Protein AF-V4UHL8-F1 (afdb_monomer_lite)

Sequence (80 aa):
MQMLAVFNDTEDFMAKLTECLDPNLTRYHKDSMLQMALLSKDCVDENWQRRPDMSNAAIRLSHILISSKEWEKMECCHNL

Secondary structure (DSSP, 8-state):
-HHHHHTT-TTTHHHHHHHTS-TT-----HHHHHHHHHHHHHHT-SSGGGSPPHHHHHHHHHHHHHHHHHHHHHHHHHT-

Radius of gyration: 14.38 Å; chains: 1; bounding box: 34×30×33 Å

pLDDT: mean 84.94, std 14.21, range [48.72, 98.38]

Foldseek 3Di:
DQLLVLVPDDPCSQVSLVVVDDPPCPDWDSVLSVLVSVLVCQCPPPPPVSRDDPVVSVVSVVVSVVVRVVVVVVVVVVVD

InterPro domains:
  IPR044812 LysM domain receptor kinase CERK1/LYK3-like [PTHR46204] (5-75)

Structure (mmCIF, N/CA/C/O backbone):
data_AF-V4UHL8-F1
#
_entry.id   AF-V4UHL8-F1
#
loop_
_atom_site.group_PDB
_atom_site.id
_atom_site.type_symbol
_atom_site.label_atom_id
_atom_site.label_alt_id
_atom_site.label_comp_id
_atom_site.label_asym_id
_atom_site.label_entity_id
_atom_site.label_seq_id
_atom_site.pdbx_PDB_ins_code
_atom_site.Cartn_x
_atom_site.Cartn_y
_atom_site.Cartn_z
_atom_site.occupancy
_atom_site.B_iso_or_equiv
_atom_site.auth_seq_id
_atom_site.auth_comp_id
_atom_site.auth_asym_id
_atom_site.auth_atom_id
_atom_site.pdbx_PDB_model_num
ATOM 1 N N . MET A 1 1 ? -11.221 -7.180 6.029 1.00 48.84 1 MET A N 1
ATOM 2 C CA . MET A 1 1 ? -10.188 -6.237 6.515 1.00 48.84 1 MET A CA 1
ATOM 3 C C . MET A 1 1 ? -8.921 -7.005 6.926 1.00 48.84 1 MET A C 1
ATOM 5 O O . MET A 1 1 ? -8.510 -6.954 8.073 1.00 48.84 1 MET A O 1
ATOM 9 N N . GLN A 1 2 ? -8.317 -7.779 6.013 1.00 54.28 2 GLN A N 1
ATOM 10 C CA . GLN A 1 2 ? -7.228 -8.713 6.363 1.00 54.28 2 GLN A CA 1
ATOM 11 C C . GLN A 1 2 ? -5.869 -8.010 6.549 1.00 54.28 2 GLN A C 1
ATOM 13 O O . GLN A 1 2 ? -5.142 -8.353 7.471 1.00 54.28 2 GLN A O 1
ATOM 18 N N . MET A 1 3 ? -5.578 -6.953 5.779 1.00 58.47 3 MET A N 1
ATOM 19 C CA . MET A 1 3 ? -4.297 -6.227 5.842 1.00 58.47 3 MET A CA 1
ATOM 20 C C . MET A 1 3 ? -4.010 -5.547 7.191 1.00 58.47 3 MET A C 1
ATOM 22 O O . MET A 1 3 ? -2.862 -5.491 7.609 1.00 58.47 3 MET A O 1
ATOM 26 N N . LEU A 1 4 ? -5.026 -5.042 7.899 1.00 58.75 4 LEU A N 1
ATOM 27 C CA . LEU A 1 4 ? -4.812 -4.335 9.171 1.00 58.75 4 LEU A CA 1
ATOM 28 C C . LEU A 1 4 ? -4.359 -5.265 10.303 1.00 58.75 4 LEU A C 1
ATOM 30 O O . LEU A 1 4 ? -3.564 -4.851 11.142 1.00 58.75 4 LEU A O 1
ATOM 34 N N . ALA A 1 5 ? -4.811 -6.522 10.292 1.00 60.91 5 ALA A N 1
ATOM 35 C CA . ALA A 1 5 ? -4.392 -7.527 11.266 1.00 60.91 5 ALA A CA 1
ATOM 36 C C . ALA A 1 5 ? -2.915 -7.922 11.100 1.00 60.91 5 ALA A C 1
ATOM 38 O O . ALA A 1 5 ? -2.276 -8.303 12.076 1.00 60.91 5 ALA A O 1
ATOM 39 N N . VAL A 1 6 ? -2.365 -7.780 9.888 1.00 60.72 6 VAL A N 1
ATOM 40 C CA . VAL A 1 6 ? -0.967 -8.110 9.578 1.00 60.72 6 VAL A CA 1
ATOM 41 C C . VAL A 1 6 ? -0.007 -7.257 10.410 1.00 60.72 6 VAL A C 1
ATOM 43 O O . VAL A 1 6 ? 0.945 -7.790 10.963 1.00 60.72 6 VAL A O 1
ATOM 46 N N . PHE A 1 7 ? -0.303 -5.964 10.596 1.00 62.47 7 PHE A N 1
ATOM 47 C CA . PHE A 1 7 ? 0.558 -4.992 11.293 1.00 62.47 7 PHE A CA 1
ATOM 48 C C . PHE A 1 7 ? 0.643 -5.137 12.820 1.00 62.47 7 PHE A C 1
ATOM 50 O O . PHE A 1 7 ? 1.375 -4.366 13.440 1.00 62.47 7 PHE A O 1
ATOM 57 N N . ASN A 1 8 ? -0.104 -6.060 13.429 1.00 63.00 8 ASN A N 1
ATOM 58 C CA . ASN A 1 8 ? -0.134 -6.220 14.886 1.00 63.00 8 ASN A CA 1
ATOM 59 C C . ASN A 1 8 ? 0.898 -7.233 15.416 1.00 63.00 8 ASN A C 1
ATOM 61 O O . ASN A 1 8 ? 1.185 -7.201 16.609 1.00 63.00 8 ASN A O 1
ATOM 65 N N . ASP A 1 9 ? 1.486 -8.070 14.551 1.00 61.62 9 ASP A N 1
ATOM 66 C CA . ASP A 1 9 ? 2.508 -9.057 14.928 1.00 61.62 9 ASP A CA 1
ATOM 67 C C . ASP A 1 9 ? 3.883 -8.666 14.367 1.00 61.62 9 ASP A C 1
ATOM 69 O O . ASP A 1 9 ? 4.111 -8.692 13.158 1.00 61.62 9 ASP A O 1
ATOM 73 N N . THR A 1 10 ? 4.821 -8.306 15.246 1.00 59.66 10 THR A N 1
ATOM 74 C CA . THR A 1 10 ? 6.134 -7.751 14.865 1.00 59.66 10 THR A CA 1
ATOM 75 C C . THR A 1 10 ? 7.131 -8.762 14.300 1.00 59.66 10 THR A C 1
ATOM 77 O O . THR A 1 10 ? 7.999 -8.357 13.533 1.00 59.66 10 THR A O 1
ATOM 80 N N . GLU A 1 11 ? 7.034 -10.051 14.641 1.00 63.31 11 GLU A N 1
ATOM 81 C CA . GLU A 1 11 ? 8.012 -11.058 14.183 1.00 63.31 11 GLU A CA 1
ATOM 82 C C . GLU A 1 11 ? 7.704 -11.645 12.796 1.00 63.31 11 GLU A C 1
ATOM 84 O O . GLU A 1 11 ? 8.621 -12.131 12.141 1.00 63.31 11 GLU A O 1
ATOM 89 N N . ASP A 1 12 ? 6.461 -11.541 12.306 1.00 73.31 12 ASP A N 1
ATOM 90 C CA . ASP A 1 12 ? 6.032 -12.211 11.061 1.00 73.31 12 ASP A CA 1
ATOM 91 C C . ASP A 1 12 ? 5.275 -11.299 10.078 1.00 73.31 12 ASP A C 1
ATOM 93 O O . ASP A 1 12 ? 4.657 -11.737 9.104 1.00 73.31 12 ASP A O 1
ATOM 97 N N . PHE A 1 13 ? 5.335 -9.988 10.321 1.00 77.88 13 PHE A N 1
ATOM 98 C CA . PHE A 1 13 ? 4.653 -8.971 9.525 1.00 77.88 13 PHE A CA 1
ATOM 99 C C . PHE A 1 13 ? 4.910 -9.121 8.014 1.00 77.88 13 PHE A C 1
ATOM 101 O O . PHE A 1 13 ? 3.989 -9.049 7.203 1.00 77.88 13 PHE A O 1
ATOM 108 N N . MET A 1 14 ? 6.167 -9.353 7.627 1.00 79.75 14 MET A N 1
ATOM 109 C CA . MET A 1 14 ? 6.563 -9.429 6.219 1.00 79.75 14 MET A CA 1
ATOM 110 C C . MET A 1 14 ? 6.070 -10.703 5.523 1.00 79.75 14 MET A C 1
ATOM 112 O O . MET A 1 14 ? 5.737 -10.645 4.337 1.00 79.75 14 MET A O 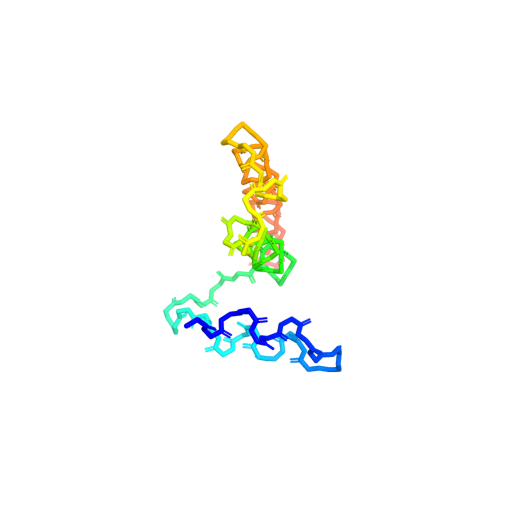1
ATOM 116 N N . ALA A 1 15 ? 6.002 -11.840 6.225 1.00 83.06 15 ALA A N 1
ATOM 117 C CA . ALA A 1 15 ? 5.483 -13.076 5.641 1.00 83.06 15 ALA A CA 1
ATOM 118 C C . ALA A 1 15 ? 3.974 -12.958 5.412 1.00 83.06 15 ALA A C 1
ATOM 120 O O . ALA A 1 15 ? 3.505 -13.134 4.290 1.00 83.06 15 ALA A O 1
ATOM 121 N N . LYS A 1 16 ? 3.237 -12.501 6.430 1.00 84.25 16 LYS A N 1
ATOM 122 C CA . LYS A 1 16 ? 1.797 -12.215 6.338 1.00 84.25 16 LYS A CA 1
ATOM 123 C C . LYS A 1 16 ? 1.463 -11.167 5.276 1.00 84.25 16 LYS A C 1
ATOM 125 O O . LYS A 1 16 ? 0.429 -11.251 4.618 1.00 84.25 16 LYS A O 1
ATOM 130 N N . LEU A 1 17 ? 2.331 -10.171 5.081 1.00 85.31 17 LEU A N 1
ATOM 131 C CA . LEU A 1 17 ? 2.141 -9.176 4.025 1.00 85.31 17 LEU A CA 1
ATOM 132 C C . LEU A 1 17 ? 2.299 -9.804 2.636 1.00 85.31 17 LEU A C 1
ATOM 134 O O . LEU A 1 17 ? 1.555 -9.460 1.722 1.00 85.31 17 LEU A O 1
ATOM 138 N N . THR A 1 18 ? 3.222 -10.756 2.500 1.00 85.62 18 THR A N 1
ATOM 139 C CA . THR A 1 18 ? 3.435 -11.504 1.256 1.00 85.62 18 THR A CA 1
ATOM 140 C C . THR A 1 18 ? 2.224 -12.383 0.918 1.00 85.62 18 THR A C 1
ATOM 142 O O . THR A 1 18 ? 1.853 -12.473 -0.247 1.00 85.62 18 THR A O 1
ATOM 145 N N . GLU A 1 19 ? 1.540 -12.953 1.917 1.00 88.06 19 GLU A N 1
ATOM 146 C CA . GLU A 1 19 ? 0.284 -13.705 1.726 1.00 88.06 19 GLU A CA 1
ATOM 147 C C . GLU A 1 19 ? -0.873 -12.842 1.194 1.00 88.06 19 GLU A C 1
ATOM 149 O O . GLU A 1 19 ? -1.819 -13.363 0.606 1.00 88.06 19 GLU A O 1
ATOM 154 N N . CYS A 1 20 ? -0.808 -11.522 1.388 1.00 86.69 20 CYS A N 1
ATOM 155 C CA . CYS A 1 20 ? -1.824 -10.581 0.916 1.00 86.69 20 CYS A CA 1
ATOM 156 C C . CYS A 1 20 ? -1.591 -10.102 -0.526 1.00 86.69 20 CYS A C 1
ATO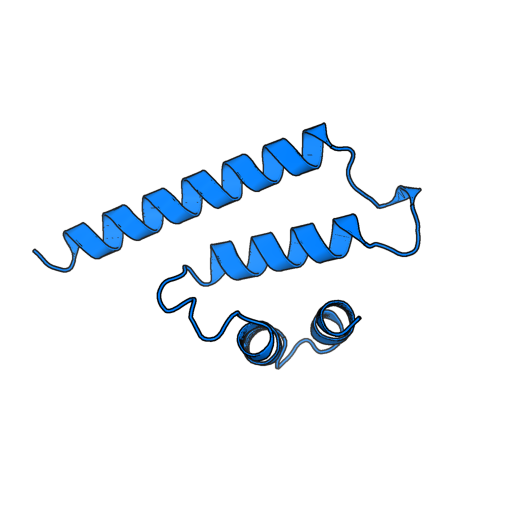M 158 O O . CYS A 1 20 ? -2.400 -9.324 -1.039 1.00 86.69 20 CYS A O 1
ATOM 160 N N . LEU A 1 21 ? -0.484 -10.493 -1.162 1.00 89.19 21 LEU A N 1
ATOM 161 C CA . LEU A 1 21 ? -0.159 -10.054 -2.515 1.00 89.19 21 LEU A CA 1
ATOM 162 C C . LEU A 1 21 ? -0.997 -10.776 -3.563 1.00 89.19 21 LEU A C 1
ATOM 164 O O . LEU A 1 21 ? -1.373 -11.936 -3.405 1.00 89.19 21 LEU A O 1
ATOM 168 N N . ASP A 1 22 ? -1.242 -10.080 -4.672 1.00 90.38 22 ASP A N 1
ATOM 169 C CA . ASP A 1 22 ? -1.777 -10.716 -5.870 1.00 90.38 22 ASP A CA 1
ATOM 170 C C . ASP A 1 22 ? -0.808 -11.832 -6.306 1.00 90.38 22 ASP A C 1
ATOM 172 O O . ASP A 1 22 ? 0.370 -11.540 -6.537 1.00 90.38 22 ASP A O 1
ATOM 176 N N . PRO A 1 23 ? -1.262 -13.090 -6.453 1.00 89.69 23 PRO A N 1
ATOM 177 C CA . PRO A 1 23 ? -0.413 -14.189 -6.912 1.00 89.69 23 PRO A CA 1
ATOM 178 C C . PRO A 1 23 ? 0.250 -13.940 -8.276 1.00 89.69 23 PRO A C 1
ATOM 180 O O . PRO A 1 23 ? 1.263 -14.559 -8.595 1.00 89.69 23 PRO A O 1
ATOM 183 N N . ASN A 1 24 ? -0.306 -13.036 -9.089 1.00 92.44 24 ASN A N 1
ATOM 184 C CA . ASN A 1 24 ? 0.254 -12.638 -10.379 1.00 92.44 24 ASN A CA 1
ATOM 185 C C . ASN A 1 24 ? 1.340 -11.554 -10.258 1.00 92.44 24 ASN A C 1
ATOM 187 O O . ASN A 1 24 ? 2.037 -11.280 -11.240 1.00 92.44 24 ASN A O 1
ATOM 191 N N . LEU A 1 25 ? 1.521 -10.939 -9.084 1.00 89.69 25 LEU A N 1
ATOM 192 C CA . LEU A 1 25 ? 2.584 -9.969 -8.826 1.00 89.69 25 LEU A CA 1
ATOM 193 C C . LEU A 1 25 ? 3.914 -10.700 -8.593 1.00 89.69 25 LEU A C 1
ATOM 195 O O . LEU A 1 25 ? 4.374 -10.895 -7.473 1.00 89.69 25 LEU A O 1
ATOM 199 N N . THR A 1 26 ? 4.541 -11.113 -9.690 1.00 85.88 26 THR A N 1
ATOM 200 C CA . THR A 1 26 ? 5.763 -11.936 -9.676 1.00 85.88 26 THR A CA 1
ATOM 201 C C . THR A 1 26 ? 7.053 -11.142 -9.475 1.00 85.88 26 THR A C 1
ATOM 203 O O . THR A 1 26 ? 8.092 -11.728 -9.177 1.00 85.88 26 THR A O 1
ATOM 206 N N . ARG A 1 27 ? 7.012 -9.816 -9.649 1.00 86.88 27 ARG A N 1
ATOM 207 C CA . ARG A 1 27 ? 8.164 -8.918 -9.506 1.00 86.88 27 ARG A CA 1
ATOM 208 C C . ARG A 1 27 ? 7.773 -7.693 -8.704 1.00 86.88 27 ARG A C 1
ATOM 210 O O . ARG A 1 27 ? 6.884 -6.949 -9.109 1.00 86.88 27 ARG A O 1
ATOM 217 N N . TYR A 1 28 ? 8.439 -7.495 -7.577 1.00 87.88 28 TYR A N 1
ATOM 218 C CA . TYR A 1 28 ? 8.257 -6.327 -6.730 1.00 87.88 28 TYR A CA 1
ATOM 219 C C . TYR A 1 28 ? 9.448 -6.175 -5.787 1.00 87.88 28 TYR A C 1
ATOM 221 O O . TYR A 1 28 ? 10.050 -7.155 -5.345 1.00 87.88 28 TYR A O 1
ATOM 229 N N . HIS A 1 29 ? 9.746 -4.932 -5.422 1.00 90.44 29 HIS A N 1
ATOM 230 C CA . HIS A 1 29 ? 10.709 -4.650 -4.371 1.00 90.44 29 HIS A CA 1
ATOM 231 C C . HIS A 1 29 ? 10.042 -4.744 -2.992 1.00 90.44 29 HIS A C 1
ATOM 233 O O . HIS A 1 29 ? 8.955 -4.195 -2.783 1.00 90.44 29 HIS A O 1
ATOM 239 N N . LYS A 1 30 ? 10.698 -5.404 -2.027 1.00 88.69 30 LYS A N 1
ATOM 240 C CA . LYS A 1 30 ? 10.156 -5.590 -0.668 1.00 88.69 30 LYS A CA 1
ATOM 241 C C . LYS A 1 30 ? 9.857 -4.266 0.032 1.00 88.69 30 LYS A C 1
ATOM 243 O O . LYS A 1 30 ? 8.824 -4.161 0.690 1.00 88.69 30 LYS A O 1
ATOM 248 N N . ASP A 1 31 ? 10.697 -3.250 -0.156 1.00 89.31 31 ASP A N 1
ATOM 249 C CA . ASP A 1 31 ? 10.460 -1.947 0.471 1.00 89.31 31 ASP A CA 1
ATOM 250 C C . ASP A 1 31 ? 9.293 -1.216 -0.187 1.00 89.31 31 ASP A C 1
ATOM 252 O O . ASP A 1 31 ? 8.474 -0.622 0.509 1.00 89.31 31 ASP A O 1
ATOM 256 N N . SER A 1 32 ? 9.155 -1.303 -1.515 1.00 91.31 32 SER A N 1
ATOM 257 C CA . SER A 1 32 ? 8.008 -0.720 -2.221 1.00 91.31 32 SER A CA 1
ATOM 258 C C . SER A 1 32 ? 6.701 -1.369 -1.767 1.00 91.31 32 SER A C 1
ATOM 260 O O . SER A 1 32 ? 5.729 -0.663 -1.504 1.00 91.31 32 SER A O 1
ATOM 262 N N . MET A 1 33 ? 6.694 -2.694 -1.588 1.00 90.69 33 MET A N 1
ATOM 263 C CA . MET A 1 33 ? 5.575 -3.429 -0.996 1.00 90.69 33 MET A CA 1
ATOM 264 C C . MET A 1 33 ? 5.267 -2.938 0.426 1.00 90.69 33 MET A C 1
ATOM 266 O O . MET A 1 33 ? 4.119 -2.606 0.720 1.00 90.69 33 MET A O 1
ATOM 270 N N . LEU A 1 34 ? 6.275 -2.863 1.300 1.00 91.12 34 LEU A N 1
ATOM 271 C CA . LEU A 1 34 ? 6.116 -2.409 2.684 1.00 91.12 34 LEU A CA 1
ATOM 272 C C . LEU A 1 34 ? 5.545 -0.986 2.752 1.00 91.12 34 LEU A C 1
ATOM 274 O O . LEU A 1 34 ? 4.589 -0.733 3.483 1.00 91.12 34 LEU A O 1
ATOM 278 N N . GLN A 1 35 ? 6.099 -0.058 1.974 1.00 93.69 35 GLN A N 1
ATOM 279 C CA . GLN A 1 35 ? 5.643 1.332 1.932 1.00 93.69 35 GLN A CA 1
ATOM 280 C C . GLN A 1 35 ? 4.210 1.445 1.413 1.00 93.69 35 GLN A C 1
ATOM 282 O O . GLN A 1 35 ? 3.423 2.235 1.939 1.00 93.69 35 GLN A O 1
ATOM 287 N N . MET A 1 36 ? 3.849 0.627 0.424 1.00 94.75 36 MET A N 1
ATOM 288 C CA . MET A 1 36 ? 2.492 0.594 -0.106 1.00 94.75 36 MET A CA 1
ATOM 289 C C . MET A 1 36 ? 1.497 0.036 0.916 1.00 94.75 36 MET A C 1
ATOM 291 O O . MET A 1 36 ? 0.407 0.584 1.087 1.00 94.75 36 MET A O 1
ATOM 295 N N . ALA A 1 37 ? 1.903 -0.984 1.671 1.00 93.00 37 ALA A N 1
ATOM 296 C CA . ALA A 1 37 ? 1.125 -1.525 2.775 1.00 93.00 37 ALA A CA 1
ATOM 297 C C . ALA A 1 37 ? 0.917 -0.478 3.884 1.00 93.00 37 ALA A C 1
ATOM 299 O O . ALA A 1 37 ? -0.213 -0.270 4.325 1.00 93.00 37 ALA A O 1
ATOM 300 N N . LEU A 1 38 ? 1.974 0.232 4.293 1.00 93.31 38 LEU A N 1
ATOM 301 C CA . LEU A 1 38 ? 1.892 1.305 5.290 1.00 93.31 38 LEU A CA 1
ATOM 302 C C . LEU A 1 38 ? 0.981 2.448 4.827 1.00 93.31 38 LEU A C 1
ATOM 304 O O . LEU A 1 38 ? 0.138 2.906 5.591 1.00 93.31 38 LEU A O 1
ATOM 308 N N . LEU A 1 39 ? 1.090 2.875 3.565 1.00 95.94 39 LEU A N 1
ATOM 309 C CA . LEU A 1 39 ? 0.181 3.878 3.005 1.00 95.94 39 LEU A CA 1
ATOM 310 C C . LEU A 1 39 ? -1.268 3.390 3.023 1.00 95.94 39 LEU A C 1
ATOM 312 O O . LEU A 1 39 ? -2.157 4.137 3.423 1.00 95.94 39 LEU A O 1
ATOM 316 N N . SER A 1 40 ? -1.507 2.138 2.629 1.00 94.12 40 SER A N 1
ATOM 317 C CA . SER A 1 40 ? -2.853 1.568 2.639 1.00 94.12 40 SER A CA 1
ATOM 318 C C . SER A 1 40 ? -3.448 1.544 4.048 1.00 94.12 40 SER A C 1
ATOM 320 O O . SER A 1 40 ? -4.593 1.959 4.208 1.00 94.12 40 SER A O 1
ATOM 322 N N . LYS A 1 41 ? -2.653 1.165 5.064 1.00 92.69 41 LYS A N 1
ATOM 323 C CA . LYS A 1 41 ? -3.025 1.176 6.485 1.00 92.69 41 LYS A CA 1
ATOM 324 C C . LYS A 1 41 ? -3.471 2.566 6.926 1.00 92.69 41 LYS A C 1
ATOM 326 O O . LYS A 1 41 ? -4.549 2.697 7.497 1.00 92.69 41 LYS A O 1
ATOM 331 N N . ASP A 1 42 ? -2.670 3.585 6.626 1.00 94.81 42 ASP A N 1
ATOM 332 C CA . ASP A 1 42 ? -2.961 4.964 7.025 1.00 94.81 42 ASP A CA 1
ATOM 333 C C . ASP A 1 42 ? -4.225 5.498 6.328 1.00 94.81 42 ASP A C 1
ATOM 335 O O . ASP A 1 42 ? -5.037 6.188 6.942 1.00 94.81 42 ASP A O 1
ATOM 339 N N . CYS A 1 43 ? -4.441 5.147 5.055 1.00 96.75 43 CYS A N 1
ATOM 340 C CA . CYS A 1 43 ? -5.628 5.549 4.294 1.00 96.75 43 CYS A CA 1
ATOM 341 C C . CYS A 1 43 ? -6.942 4.976 4.850 1.00 96.75 43 CYS A C 1
ATOM 343 O O . CYS A 1 43 ? -7.996 5.586 4.655 1.00 96.75 43 CYS A O 1
ATOM 345 N N . VAL A 1 44 ? -6.898 3.826 5.529 1.00 94.19 44 VAL A N 1
ATOM 346 C CA . VAL A 1 44 ? -8.083 3.151 6.089 1.00 94.19 44 VAL A CA 1
ATOM 347 C C . VAL A 1 44 ? -8.139 3.187 7.619 1.00 94.19 44 VAL A C 1
ATOM 349 O O . VAL A 1 44 ? -8.888 2.412 8.206 1.00 94.19 44 VAL A O 1
ATOM 352 N N . ASP A 1 45 ? -7.380 4.074 8.274 1.00 94.25 45 ASP A N 1
ATOM 353 C CA . ASP A 1 45 ? -7.415 4.211 9.737 1.00 94.25 45 ASP A CA 1
ATOM 354 C C . ASP A 1 45 ? -8.851 4.506 10.216 1.00 94.25 45 ASP A C 1
ATOM 356 O O . ASP A 1 45 ? -9.578 5.311 9.621 1.00 94.25 45 ASP A O 1
ATOM 360 N N . GLU A 1 46 ? -9.280 3.844 11.290 1.00 93.88 46 GLU A N 1
ATOM 361 C CA . GLU A 1 46 ? -10.608 4.035 11.886 1.00 93.88 46 GLU A CA 1
ATOM 362 C C . GLU A 1 46 ? -10.814 5.486 12.348 1.00 93.88 46 GLU A C 1
ATOM 364 O O . GLU A 1 46 ? -11.907 6.047 12.238 1.00 93.88 46 GLU A O 1
ATOM 369 N N . ASN A 1 47 ? -9.744 6.139 12.805 1.00 95.00 47 ASN A N 1
ATOM 370 C CA . ASN A 1 47 ? -9.744 7.560 13.094 1.00 95.00 47 ASN A CA 1
ATOM 371 C C . ASN A 1 47 ? -9.486 8.366 11.814 1.00 95.00 47 ASN A C 1
ATOM 373 O O . ASN A 1 47 ? -8.351 8.510 11.358 1.00 95.00 47 ASN A O 1
ATOM 377 N N . TRP A 1 48 ? -10.543 8.987 11.285 1.00 94.50 48 TRP A N 1
ATOM 378 C CA . TRP A 1 48 ? -10.477 9.819 10.080 1.00 94.50 48 TRP A CA 1
ATOM 379 C C . TRP A 1 48 ? -9.448 10.960 10.156 1.00 94.50 48 TRP A C 1
ATOM 381 O O . TRP A 1 48 ? -8.929 11.357 9.119 1.00 94.50 48 TRP A O 1
ATOM 391 N N . GLN A 1 49 ? -9.112 11.458 11.352 1.00 96.38 49 GLN A N 1
ATOM 392 C CA . GLN A 1 49 ? -8.112 12.521 11.536 1.00 96.38 49 GLN A CA 1
ATOM 393 C C . GLN A 1 49 ? -6.673 12.044 11.299 1.00 96.38 49 GLN A C 1
ATOM 395 O O . GLN A 1 49 ? -5.784 12.866 11.101 1.00 96.38 49 GLN A O 1
ATOM 400 N N . ARG A 1 50 ? -6.427 10.728 11.352 1.00 95.56 50 ARG A N 1
ATOM 401 C CA . ARG A 1 50 ? -5.114 10.125 11.074 1.00 95.56 50 ARG A CA 1
ATOM 402 C C . ARG A 1 50 ? -4.917 9.792 9.601 1.00 95.56 50 ARG A C 1
ATOM 404 O O . ARG A 1 50 ? -3.787 9.544 9.189 1.00 95.56 50 ARG A O 1
ATOM 411 N N . ARG A 1 51 ? -5.995 9.787 8.813 1.00 97.62 51 ARG A N 1
ATOM 412 C CA . ARG A 1 51 ? -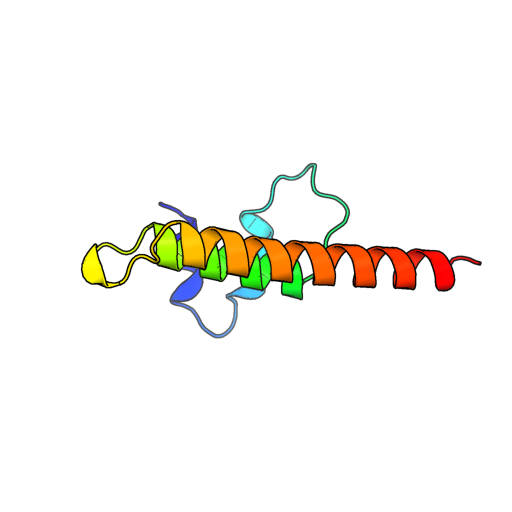5.916 9.512 7.379 1.00 97.62 51 ARG A CA 1
ATOM 413 C C . ARG A 1 51 ? -5.158 10.644 6.684 1.00 97.62 51 ARG A C 1
ATOM 415 O O . ARG A 1 51 ? -5.401 11.812 6.993 1.00 97.62 51 ARG A O 1
ATOM 422 N N . PRO A 1 52 ? -4.258 10.332 5.741 1.00 97.88 52 PRO A N 1
ATOM 423 C CA . PRO A 1 52 ? -3.608 11.360 4.949 1.00 97.88 52 PRO A CA 1
ATOM 424 C C . PRO A 1 52 ? -4.638 12.073 4.066 1.00 97.88 52 PRO A C 1
ATOM 426 O O . PRO A 1 52 ? -5.566 11.447 3.549 1.00 97.88 52 PRO A O 1
ATOM 429 N N . ASP A 1 53 ? -4.445 13.372 3.835 1.00 97.88 5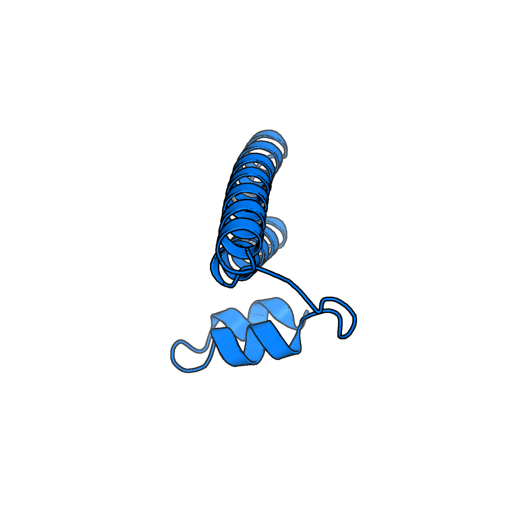3 ASP A N 1
ATOM 430 C CA . ASP A 1 53 ? -5.116 14.023 2.715 1.00 97.88 53 ASP A CA 1
ATOM 431 C C . ASP A 1 53 ? -4.612 13.451 1.375 1.00 97.88 53 ASP A C 1
ATOM 433 O O . ASP A 1 53 ? -3.561 12.799 1.287 1.00 97.88 53 ASP A O 1
ATOM 437 N N . MET A 1 54 ? -5.372 13.695 0.307 1.00 97.75 54 MET A N 1
ATOM 438 C CA . MET A 1 54 ? -5.046 13.146 -1.011 1.00 97.75 54 MET A CA 1
ATOM 439 C C . MET A 1 54 ? -3.721 13.673 -1.575 1.00 97.75 54 MET A C 1
ATOM 441 O O . MET A 1 54 ? -3.082 12.970 -2.358 1.00 97.75 54 MET A O 1
ATOM 445 N N . SER A 1 55 ? -3.277 14.863 -1.166 1.00 98.31 55 SER A N 1
ATOM 446 C CA . SER A 1 55 ? -1.992 15.423 -1.592 1.00 98.31 55 SER A CA 1
ATOM 447 C C . SER A 1 55 ? -0.840 14.624 -0.986 1.00 98.31 55 SER A C 1
ATOM 449 O O . SER A 1 55 ? 0.065 14.199 -1.702 1.00 98.31 55 SER A O 1
ATOM 451 N N . ASN A 1 56 ? -0.900 14.339 0.315 1.00 98.00 56 ASN A N 1
ATOM 452 C CA . ASN A 1 56 ? 0.087 13.516 1.003 1.00 98.00 56 ASN A CA 1
ATOM 453 C C . ASN A 1 56 ? 0.082 12.070 0.478 1.00 98.00 56 ASN A C 1
ATOM 455 O O . ASN A 1 56 ? 1.144 11.484 0.267 1.00 98.00 56 ASN A O 1
ATOM 459 N N . ALA A 1 57 ? -1.096 11.503 0.190 1.00 98.06 57 ALA A N 1
ATOM 460 C CA . ALA A 1 57 ? -1.196 10.190 -0.451 1.00 98.06 57 ALA A CA 1
ATOM 461 C C . ALA A 1 57 ? -0.508 10.172 -1.830 1.00 98.06 57 ALA A C 1
ATOM 463 O O . ALA A 1 57 ? 0.287 9.274 -2.109 1.00 98.06 57 ALA A O 1
ATOM 464 N N . ALA A 1 58 ? -0.742 11.189 -2.668 1.00 98.38 58 ALA A N 1
ATOM 465 C CA . ALA A 1 58 ? -0.110 11.315 -3.982 1.00 98.38 58 ALA A CA 1
ATOM 466 C C . ALA A 1 58 ? 1.418 11.485 -3.895 1.00 98.38 58 ALA A C 1
ATOM 468 O O . ALA A 1 58 ? 2.155 10.878 -4.677 1.00 98.38 58 ALA A O 1
ATOM 469 N N . ILE A 1 59 ? 1.914 12.256 -2.922 1.00 98.31 59 ILE A N 1
ATOM 470 C CA . ILE A 1 59 ? 3.356 12.417 -2.673 1.00 98.31 59 ILE A CA 1
ATOM 471 C C . ILE A 1 59 ? 3.985 11.076 -2.279 1.00 98.31 59 ILE A C 1
ATOM 473 O O . ILE A 1 59 ? 4.990 10.669 -2.862 1.00 98.31 59 ILE A O 1
ATOM 477 N N . ARG A 1 60 ? 3.373 10.343 -1.341 1.00 98.06 60 ARG A N 1
ATOM 478 C CA . ARG A 1 60 ? 3.871 9.026 -0.910 1.00 98.06 60 ARG A CA 1
ATOM 479 C C . ARG A 1 60 ? 3.889 8.018 -2.056 1.00 98.06 60 ARG A C 1
ATOM 481 O O . ARG A 1 60 ? 4.893 7.337 -2.238 1.00 98.06 60 ARG A O 1
ATOM 488 N N . LEU A 1 61 ? 2.834 7.974 -2.871 1.00 98.31 61 LEU A N 1
ATOM 489 C CA . LEU A 1 61 ? 2.791 7.148 -4.084 1.00 98.31 61 LEU A CA 1
ATOM 490 C C . LEU A 1 61 ? 3.900 7.511 -5.074 1.00 98.31 61 LEU A C 1
ATOM 492 O O . LEU A 1 61 ? 4.506 6.623 -5.668 1.00 98.31 61 LEU A O 1
ATOM 496 N N . SER A 1 62 ? 4.195 8.803 -5.226 1.00 98.12 62 SER A N 1
ATOM 497 C CA . SER A 1 62 ? 5.267 9.274 -6.106 1.00 98.12 62 SER A CA 1
ATOM 498 C C . SER A 1 62 ? 6.632 8.759 -5.649 1.00 98.12 62 SER A C 1
ATOM 500 O O . SER A 1 62 ? 7.395 8.253 -6.469 1.00 98.12 62 SER A O 1
ATOM 502 N N . HIS A 1 63 ? 6.921 8.809 -4.345 1.00 96.81 63 HIS A N 1
ATOM 503 C CA . HIS A 1 63 ? 8.153 8.237 -3.793 1.00 96.81 63 HIS A CA 1
ATOM 504 C C . HIS A 1 63 ? 8.222 6.716 -3.979 1.00 96.81 63 HIS A C 1
ATOM 506 O O . HIS A 1 63 ? 9.239 6.215 -4.452 1.00 96.81 63 HIS A O 1
ATOM 512 N N . ILE A 1 64 ? 7.133 5.987 -3.697 1.00 96.44 64 ILE A N 1
ATOM 513 C CA . ILE A 1 64 ? 7.066 4.526 -3.895 1.00 96.44 64 ILE A CA 1
ATOM 514 C C . ILE A 1 64 ? 7.355 4.157 -5.356 1.00 96.44 64 ILE A C 1
ATOM 516 O O . ILE A 1 64 ? 8.125 3.233 -5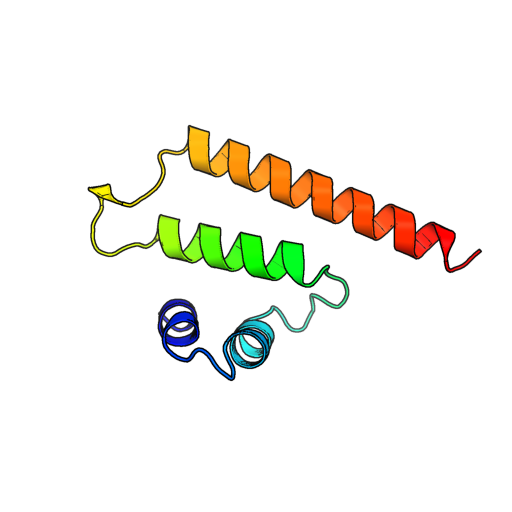.624 1.00 96.44 64 ILE A O 1
ATOM 520 N N . LEU A 1 65 ? 6.771 4.896 -6.305 1.00 95.62 65 LEU A N 1
ATOM 521 C CA . LEU A 1 65 ? 6.981 4.686 -7.736 1.00 95.62 65 LEU A CA 1
ATOM 522 C C . LEU A 1 65 ? 8.434 4.938 -8.150 1.00 95.62 65 LEU A C 1
ATOM 524 O O . LEU A 1 65 ? 8.984 4.162 -8.931 1.00 95.62 65 LEU A O 1
ATOM 528 N N . ILE A 1 66 ? 9.049 6.015 -7.653 1.00 94.50 66 ILE A N 1
ATOM 529 C CA . ILE A 1 66 ? 10.456 6.331 -7.937 1.00 94.50 66 ILE A CA 1
ATOM 530 C C . ILE A 1 66 ? 11.348 5.187 -7.450 1.00 94.50 66 ILE A C 1
ATOM 532 O O . ILE A 1 66 ? 12.098 4.636 -8.253 1.00 94.50 66 ILE A O 1
ATOM 536 N N . SER A 1 67 ? 11.190 4.756 -6.196 1.00 91.56 67 SER A N 1
ATOM 537 C CA . SER A 1 67 ? 11.971 3.649 -5.633 1.00 91.56 67 SER A CA 1
ATOM 538 C C . SER A 1 67 ? 11.755 2.328 -6.378 1.00 91.56 67 SER A C 1
ATOM 540 O O . SER A 1 67 ? 12.713 1.595 -6.612 1.00 91.56 67 SER A O 1
ATOM 542 N N . SER A 1 68 ? 10.524 2.034 -6.818 1.00 91.56 68 SER A N 1
ATOM 543 C CA . SER A 1 68 ? 10.241 0.844 -7.639 1.00 91.56 68 SER A CA 1
ATOM 544 C C . SER A 1 68 ? 11.013 0.871 -8.960 1.00 91.56 68 SER A C 1
ATOM 546 O O . SER A 1 68 ? 11.659 -0.107 -9.325 1.00 91.56 68 SER A O 1
ATOM 548 N N . LYS A 1 69 ? 11.014 2.015 -9.656 1.00 91.00 69 LYS A N 1
ATOM 549 C CA . LYS A 1 69 ? 11.735 2.182 -10.927 1.00 91.00 69 LYS A CA 1
ATOM 550 C C . LYS A 1 69 ? 13.250 2.121 -10.763 1.00 91.00 69 LYS A C 1
ATOM 552 O O . LYS A 1 69 ? 13.946 1.669 -11.667 1.00 91.00 69 LYS A O 1
ATOM 557 N N . GLU A 1 70 ? 13.780 2.633 -9.659 1.00 90.75 70 GLU A N 1
ATOM 558 C CA . GLU A 1 70 ? 15.211 2.545 -9.352 1.00 90.75 70 GLU A CA 1
ATOM 559 C C . GLU A 1 70 ? 15.643 1.096 -9.135 1.00 90.75 70 GLU A C 1
ATOM 561 O O . GLU A 1 70 ? 16.662 0.672 -9.684 1.00 90.75 70 GLU A O 1
ATOM 566 N N . TRP A 1 71 ? 14.836 0.321 -8.412 1.00 89.75 71 TRP A N 1
ATOM 567 C CA . TRP A 1 71 ? 15.066 -1.105 -8.222 1.00 89.75 71 TRP A CA 1
ATOM 568 C C . TRP A 1 71 ? 14.998 -1.892 -9.540 1.00 89.75 71 TRP A C 1
ATOM 570 O O . TRP A 1 71 ? 15.924 -2.639 -9.848 1.00 89.75 71 TRP A O 1
ATOM 580 N N . GLU A 1 72 ? 13.983 -1.650 -10.377 1.00 87.56 72 GLU A N 1
ATOM 581 C CA . GLU A 1 72 ? 13.858 -2.288 -11.701 1.00 87.56 72 GLU A CA 1
ATOM 582 C C . GLU A 1 72 ? 15.083 -2.027 -12.594 1.00 87.56 72 GLU A C 1
ATOM 584 O O . GLU A 1 72 ? 15.558 -2.920 -13.298 1.00 87.56 72 GLU A O 1
ATOM 589 N N . LYS A 1 73 ? 15.641 -0.809 -12.552 1.00 88.12 73 LYS A N 1
ATOM 590 C CA . LYS A 1 73 ? 16.874 -0.478 -13.284 1.00 88.12 73 LYS A CA 1
ATOM 591 C C . LYS A 1 73 ? 18.077 -1.268 -12.768 1.00 88.12 73 LYS A C 1
ATOM 593 O O . LYS A 1 73 ? 18.878 -1.729 -13.576 1.00 88.12 73 LYS A O 1
ATOM 598 N N . MET A 1 74 ? 18.215 -1.418 -11.449 1.00 80.00 74 MET A N 1
ATOM 599 C CA . MET A 1 74 ? 19.318 -2.173 -10.845 1.00 80.00 74 MET A CA 1
ATOM 600 C C . MET A 1 74 ? 19.255 -3.667 -11.177 1.00 80.00 74 MET A C 1
ATOM 602 O O . MET A 1 74 ? 20.299 -4.257 -11.458 1.00 80.00 74 MET A O 1
ATOM 606 N N . GLU A 1 75 ? 18.060 -4.262 -11.212 1.00 70.69 75 GLU A N 1
ATOM 607 C CA . GLU A 1 75 ? 17.889 -5.646 -11.666 1.00 70.69 75 GLU A CA 1
ATOM 608 C C . GLU A 1 75 ? 18.291 -5.825 -13.134 1.00 70.69 75 GLU A C 1
ATOM 610 O O . GLU A 1 75 ? 18.985 -6.786 -13.466 1.00 70.69 75 GLU A O 1
ATOM 615 N N . CYS A 1 76 ? 17.915 -4.899 -14.022 1.00 64.62 76 CYS A N 1
ATOM 616 C CA . CYS A 1 76 ? 18.348 -4.947 -15.422 1.00 64.62 76 CYS A CA 1
ATOM 617 C C . CYS A 1 76 ? 19.878 -4.903 -15.559 1.00 64.62 76 CYS A C 1
ATOM 619 O O . CYS A 1 76 ? 20.432 -5.647 -16.362 1.00 64.62 76 CYS A O 1
ATOM 621 N N . CYS A 1 77 ? 20.566 -4.084 -14.758 1.00 63.91 77 CYS A N 1
ATOM 622 C CA . CYS A 1 77 ? 22.029 -3.989 -14.782 1.00 63.91 77 CYS A CA 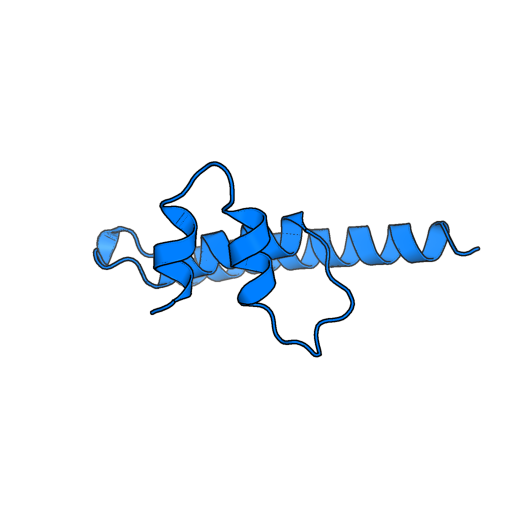1
ATOM 623 C C . CYS A 1 77 ? 22.747 -5.230 -14.224 1.00 63.91 77 CYS A C 1
ATOM 625 O O . CYS A 1 77 ? 23.903 -5.439 -14.565 1.00 63.91 77 CYS A O 1
ATOM 627 N N . HIS A 1 78 ? 22.101 -6.032 -13.370 1.00 59.06 78 HIS A N 1
ATOM 628 C CA . HIS A 1 78 ? 22.666 -7.290 -12.852 1.00 59.06 78 HIS A CA 1
ATOM 629 C C . HIS A 1 78 ? 22.482 -8.485 -13.800 1.00 59.06 78 HIS A C 1
ATOM 631 O O . HIS A 1 78 ? 23.115 -9.518 -13.602 1.00 59.06 78 HIS A O 1
ATOM 637 N N . ASN A 1 79 ? 21.609 -8.364 -14.803 1.00 55.75 79 ASN A N 1
ATOM 638 C CA . ASN A 1 79 ? 21.313 -9.416 -15.782 1.00 55.75 79 ASN A CA 1
ATOM 639 C C . ASN A 1 79 ? 22.011 -9.192 -17.144 1.00 55.75 79 ASN A C 1
ATOM 641 O O . ASN A 1 79 ? 21.642 -9.832 -18.131 1.00 55.75 79 ASN A O 1
ATOM 645 N N . LEU A 1 80 ? 22.988 -8.280 -17.194 1.00 48.72 80 LEU A N 1
ATOM 646 C CA . LEU A 1 80 ? 23.874 -7.979 -18.327 1.00 48.72 80 LEU A CA 1
ATOM 647 C C . LEU A 1 80 ? 25.312 -8.365 -17.970 1.00 48.72 80 LEU A C 1
ATOM 649 O O . LEU A 1 80 ? 26.005 -8.883 -18.873 1.00 48.72 80 LEU A O 1
#

Organism: Citrus clementina (NCBI:txid85681)